Protein AF-A0A349N455-F1 (afdb_monomer)

Solvent-accessible surface area (backbone atoms only — not comparable to full-atom values): 5939 Å² total; per-residue (Å²): 130,74,66,62,64,54,50,51,54,54,50,53,56,48,50,54,51,51,51,52,51,53,47,55,51,51,54,50,49,24,54,52,52,55,61,55,52,51,80,78,44,56,84,70,57,32,60,52,49,52,60,65,59,69,62,80,74,88,54,63,56,21,50,53,38,30,53,54,30,50,76,68,69,48,55,69,70,54,16,36,51,51,9,32,50,51,37,50,54,51,52,51,50,52,58,50,47,35,67,74,68,71,51,90,76,135

Secondary structure (DSSP, 8-state):
-HHHHHHHHHHHHHHHHHHHHHHHHHHHHHHHHHHHHGGGPPTTHHHHHHHHTTS----HHHHHHHHHHHHTT--HHHHHHHHHHHHHHHHHHHHHHHHHHT----

Foldseek 3Di:
DPPVVVVVVVVVVVVVVVVVVVLVVLLVLLVVVLVVVLVVDDPPVNVVSCVLPPDPDPLPQLSVQLVVCVVVVHDSVVSSVRSNVRVVVVSVVVVVVCVVVVPPDD

Structure (mmCIF, N/CA/C/O backbone):
data_AF-A0A349N455-F1
#
_entry.id   AF-A0A349N455-F1
#
loop_
_atom_site.group_PDB
_atom_site.id
_atom_site.type_symbol
_atom_site.label_atom_id
_atom_site.label_alt_id
_atom_site.label_comp_id
_atom_site.label_asym_id
_atom_site.label_entity_id
_atom_site.label_seq_id
_atom_site.pdbx_PDB_ins_code
_atom_site.Cartn_x
_atom_site.Cartn_y
_atom_site.Cartn_z
_atom_site.occupancy
_atom_site.B_iso_or_equiv
_atom_site.auth_seq_id
_atom_site.auth_comp_id
_atom_site.auth_asym_id
_atom_site.auth_atom_id
_atom_site.pdbx_PDB_model_num
ATOM 1 N N . MET A 1 1 ? -30.637 31.320 29.346 1.00 54.16 1 MET A N 1
ATOM 2 C CA . MET A 1 1 ? -30.600 30.312 28.260 1.00 54.16 1 MET A CA 1
ATOM 3 C C . MET A 1 1 ? -29.392 30.436 27.313 1.00 54.16 1 MET A C 1
ATOM 5 O O . MET A 1 1 ? -29.195 29.550 26.498 1.00 54.16 1 MET A O 1
ATOM 9 N N . SER A 1 2 ? -28.518 31.443 27.444 1.00 56.41 2 SER A N 1
ATOM 10 C CA . SER A 1 2 ? -27.413 31.686 26.488 1.00 56.41 2 SER A CA 1
ATOM 11 C C . SER A 1 2 ? -26.097 30.931 26.772 1.00 56.41 2 SER A C 1
ATOM 13 O O . SER A 1 2 ? -25.199 30.927 25.937 1.00 56.41 2 SER A O 1
ATOM 15 N N . SER A 1 3 ? -25.961 30.295 27.943 1.00 57.66 3 SER A N 1
ATOM 16 C CA . SER A 1 3 ? -24.707 29.662 28.401 1.00 57.66 3 SER A CA 1
ATOM 17 C C . SER A 1 3 ? -24.532 28.204 27.929 1.00 57.66 3 SER A C 1
ATOM 19 O O . SER A 1 3 ? -23.414 27.779 27.637 1.00 57.66 3 SER A O 1
ATOM 21 N N . ILE A 1 4 ? -25.628 27.457 27.756 1.00 62.69 4 ILE A N 1
ATOM 22 C CA . ILE A 1 4 ? -25.605 26.046 27.320 1.00 62.69 4 ILE A CA 1
ATOM 23 C C . ILE A 1 4 ? -25.201 25.935 25.836 1.00 62.69 4 ILE A C 1
ATOM 25 O O . ILE A 1 4 ? -24.238 25.244 25.511 1.00 62.69 4 ILE A O 1
ATOM 29 N N . ALA A 1 5 ? -25.812 26.733 24.953 1.00 64.56 5 ALA A N 1
ATOM 30 C CA . ALA A 1 5 ? -25.502 26.748 23.515 1.00 64.56 5 ALA A CA 1
ATOM 31 C C . ALA A 1 5 ? -24.054 27.187 23.190 1.00 64.56 5 ALA A C 1
ATOM 33 O O . ALA A 1 5 ? -23.457 26.743 22.207 1.00 64.56 5 ALA A O 1
ATOM 34 N N . ALA A 1 6 ? -23.459 28.059 24.013 1.00 66.00 6 ALA A N 1
ATOM 35 C CA . ALA A 1 6 ? -22.058 28.466 23.868 1.00 66.00 6 ALA A CA 1
ATOM 36 C C . ALA A 1 6 ? -21.083 27.341 24.262 1.00 66.00 6 ALA A C 1
ATOM 38 O O . ALA A 1 6 ? -20.010 27.212 23.670 1.00 66.00 6 ALA A O 1
ATOM 39 N N . THR A 1 7 ? -21.473 26.510 25.232 1.00 67.19 7 THR A N 1
ATOM 40 C CA . THR A 1 7 ? -20.689 25.371 25.726 1.00 67.19 7 THR A CA 1
ATOM 41 C C . THR A 1 7 ? -20.716 24.212 24.721 1.00 67.19 7 THR A C 1
ATOM 43 O O . THR A 1 7 ? -19.662 23.669 24.389 1.00 67.19 7 THR A O 1
ATOM 46 N N . GLU A 1 8 ? -21.877 23.925 24.125 1.00 65.56 8 GLU A N 1
ATOM 47 C CA . GLU A 1 8 ? -22.038 22.934 23.047 1.00 65.56 8 GLU A CA 1
ATOM 48 C C . GLU A 1 8 ? -21.236 23.296 21.790 1.00 65.56 8 GLU A C 1
ATOM 50 O O . GLU A 1 8 ? -20.491 22.464 21.271 1.00 65.56 8 GLU A O 1
ATOM 55 N N . LYS A 1 9 ? -21.281 24.559 21.337 1.00 65.75 9 LYS A N 1
ATOM 56 C CA . LYS A 1 9 ? -20.455 25.018 20.203 1.00 65.75 9 LYS A CA 1
ATOM 57 C C . LYS A 1 9 ? -18.956 24.844 20.465 1.00 65.75 9 LYS A C 1
ATOM 59 O O . LYS A 1 9 ? -18.216 24.446 19.567 1.00 65.75 9 LYS A O 1
ATOM 64 N N . LYS A 1 10 ? -18.495 25.111 21.692 1.00 61.94 10 LYS A N 1
ATOM 65 C CA . LYS A 1 10 ? -17.081 24.958 22.078 1.00 61.94 10 LYS A CA 1
ATOM 66 C C . LYS A 1 10 ? -16.651 23.485 22.094 1.00 61.94 10 LYS A C 1
ATOM 68 O O . LYS A 1 10 ? -15.524 23.187 21.697 1.00 61.94 10 LYS A O 1
ATOM 73 N N . GLN A 1 11 ? -17.549 22.581 22.493 1.00 62.97 11 GLN A N 1
ATOM 74 C CA . GLN A 1 11 ? -17.323 21.134 22.488 1.00 62.97 11 GLN A CA 1
ATOM 75 C C . GLN A 1 11 ? -17.299 20.555 21.064 1.00 62.97 11 GLN A C 1
ATOM 77 O O . GLN A 1 11 ? -16.390 19.797 20.733 1.00 62.97 11 GLN A O 1
ATOM 82 N N . ILE A 1 12 ? -18.221 20.974 20.191 1.00 65.56 12 ILE A N 1
ATOM 83 C CA . ILE A 1 12 ? -18.271 20.555 18.779 1.00 65.56 12 ILE A CA 1
ATOM 84 C C . ILE A 1 12 ? -16.983 20.953 18.046 1.00 65.56 12 ILE A C 1
ATOM 86 O O . ILE A 1 12 ? -16.364 20.130 17.375 1.00 65.56 12 ILE A O 1
ATOM 90 N N . VAL A 1 13 ? -16.521 22.196 18.217 1.00 62.59 13 VAL A N 1
ATOM 91 C CA . VAL A 1 13 ? -15.284 22.677 17.575 1.00 62.59 13 VAL A CA 1
ATOM 92 C C . VAL A 1 13 ? -14.043 21.949 18.110 1.00 62.59 13 VAL A C 1
ATOM 94 O O . VAL A 1 13 ? -13.120 21.675 17.342 1.00 62.59 13 VAL A 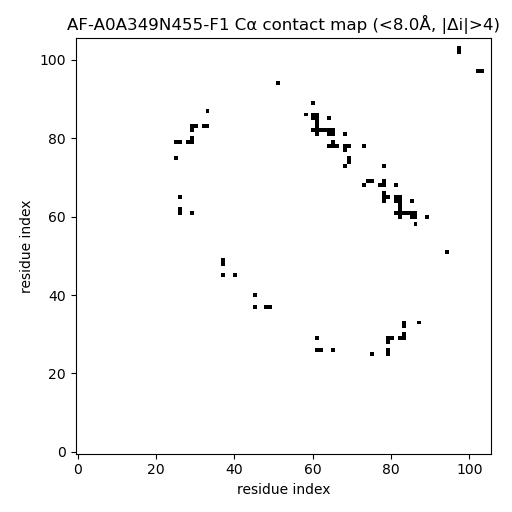O 1
ATOM 97 N N . LYS A 1 14 ? -14.009 21.599 19.405 1.00 57.69 14 LYS A N 1
ATOM 98 C CA . LYS A 1 14 ? -12.945 20.758 19.979 1.00 57.69 14 LYS A CA 1
ATOM 99 C C . LYS A 1 14 ? -12.945 19.349 19.382 1.00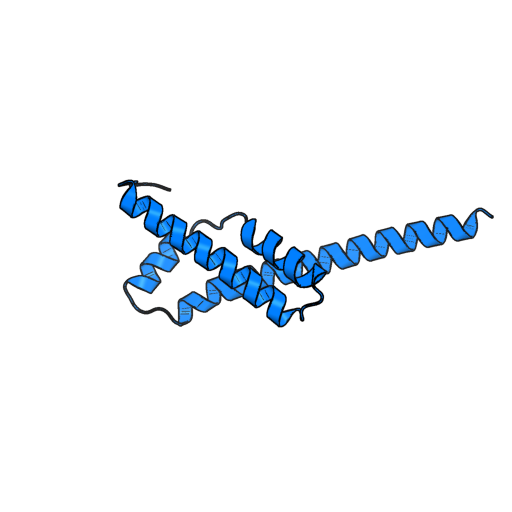 57.69 14 LYS A C 1
ATOM 101 O O . LYS A 1 14 ? -11.878 18.884 18.991 1.00 57.69 14 LYS A O 1
ATOM 106 N N . ASN A 1 15 ? -14.112 18.719 19.254 1.00 60.19 15 ASN A N 1
ATOM 107 C CA . ASN A 1 15 ? -14.237 17.390 18.654 1.00 60.19 15 ASN A CA 1
ATOM 108 C C . ASN A 1 15 ? -13.787 17.395 17.187 1.00 60.19 15 ASN A C 1
ATOM 110 O O . ASN A 1 15 ? -12.979 16.557 16.815 1.00 60.19 15 ASN A O 1
ATOM 114 N N . ILE A 1 16 ? -14.183 18.392 16.388 1.00 62.00 16 ILE A N 1
ATOM 115 C CA . ILE A 1 16 ? -13.735 18.529 14.988 1.00 62.00 16 ILE A CA 1
ATOM 116 C C . ILE A 1 16 ? -12.208 18.684 14.892 1.00 62.00 16 ILE A C 1
ATOM 118 O O . ILE A 1 16 ? -11.579 18.122 13.999 1.00 62.00 16 ILE A O 1
ATOM 122 N N . ARG A 1 17 ? -11.583 19.447 15.800 1.00 61.38 17 ARG A N 1
ATOM 123 C CA . ARG A 1 17 ? -10.117 19.607 15.827 1.00 61.38 17 ARG A CA 1
ATOM 124 C C . ARG A 1 17 ? -9.397 18.316 16.215 1.00 61.38 17 ARG A C 1
ATOM 126 O O . ARG A 1 17 ? -8.382 18.000 15.602 1.00 61.38 17 ARG A O 1
ATOM 133 N N . SER A 1 18 ? -9.925 17.588 17.197 1.00 62.38 18 SER A N 1
ATOM 134 C CA . SER A 1 18 ? -9.407 16.280 17.611 1.00 62.38 18 SER A CA 1
ATOM 135 C C . SER A 1 18 ? -9.502 15.263 16.475 1.00 62.38 18 SER A C 1
ATOM 137 O O . SER A 1 18 ? -8.524 14.593 16.164 1.00 62.38 18 SER A O 1
ATOM 139 N N . ASP A 1 19 ? -10.653 15.212 15.810 1.00 64.19 19 ASP A N 1
ATOM 140 C CA . ASP A 1 19 ? -10.940 14.293 14.708 1.00 64.19 19 ASP A CA 1
ATOM 141 C C . ASP A 1 19 ? -10.057 14.586 13.485 1.00 64.19 19 ASP A C 1
ATOM 143 O O . ASP A 1 19 ? -9.512 13.686 12.852 1.00 64.19 19 ASP A O 1
ATOM 147 N N . LYS A 1 20 ? -9.797 15.872 13.211 1.00 69.88 20 LYS A N 1
ATOM 148 C CA . LYS A 1 20 ? -8.861 16.293 12.161 1.00 69.88 20 LYS A CA 1
ATOM 149 C C . LYS A 1 20 ? -7.410 15.914 12.479 1.00 69.88 20 LYS A C 1
ATOM 151 O O . LYS A 1 20 ? -6.677 15.560 11.563 1.00 69.88 20 LYS A O 1
ATOM 156 N N . SER A 1 21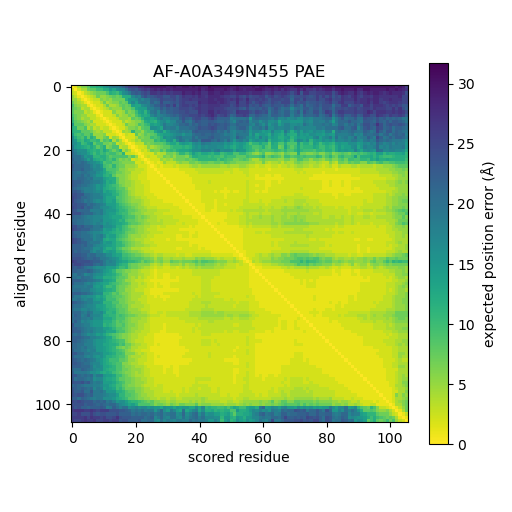 ? -6.991 15.997 13.743 1.00 71.44 21 SER A N 1
ATOM 157 C CA . SER A 1 21 ? -5.642 15.596 14.171 1.00 71.44 21 SER A CA 1
ATOM 158 C C . SER A 1 21 ? -5.441 14.089 14.038 1.00 71.44 21 SER A C 1
ATOM 160 O O . SER A 1 21 ? -4.466 13.659 13.429 1.00 71.44 21 SER A O 1
ATOM 162 N N . LEU A 1 22 ? -6.396 13.305 14.545 1.00 72.56 22 LEU A N 1
ATOM 163 C CA . LEU A 1 22 ? -6.387 11.846 14.451 1.00 72.56 22 LEU A CA 1
ATOM 164 C C . LEU A 1 22 ? -6.401 11.385 12.983 1.00 72.56 22 LEU A C 1
ATOM 166 O O . LEU A 1 22 ? -5.674 10.480 12.595 1.00 72.56 22 LEU A O 1
ATOM 170 N N . TYR A 1 23 ? -7.162 12.078 12.132 1.00 74.25 23 TYR A N 1
ATOM 171 C CA . TYR A 1 23 ? -7.171 11.862 10.685 1.00 74.25 23 TYR A CA 1
ATOM 172 C C . TYR A 1 23 ? -5.789 12.028 10.037 1.00 74.25 23 TYR A C 1
ATOM 174 O O . TYR A 1 23 ? -5.380 11.178 9.241 1.00 74.25 23 TYR A O 1
ATOM 182 N N . PHE A 1 24 ? -5.088 13.129 10.339 1.00 78.00 24 PHE A N 1
ATOM 183 C CA . PHE A 1 24 ? -3.770 13.383 9.753 1.00 78.00 24 PHE A CA 1
ATOM 184 C C . PHE A 1 24 ? -2.785 12.285 10.157 1.00 78.00 24 PHE A C 1
ATOM 186 O O . PHE A 1 24 ? -2.024 11.814 9.314 1.00 78.00 24 PHE A O 1
ATOM 193 N N . GLU A 1 25 ? -2.875 11.821 11.403 1.00 85.06 25 GLU A N 1
ATOM 194 C CA . GLU A 1 25 ? -2.074 10.715 11.918 1.00 85.06 25 GLU A CA 1
ATOM 195 C C . GLU A 1 25 ? -2.386 9.391 11.200 1.00 85.06 25 GLU A C 1
ATOM 197 O O . GLU A 1 25 ? -1.475 8.739 10.689 1.00 85.06 25 GLU A O 1
ATOM 202 N N . SER A 1 26 ? -3.662 9.014 11.052 1.00 89.38 26 SER A N 1
ATOM 203 C CA . SER A 1 26 ? -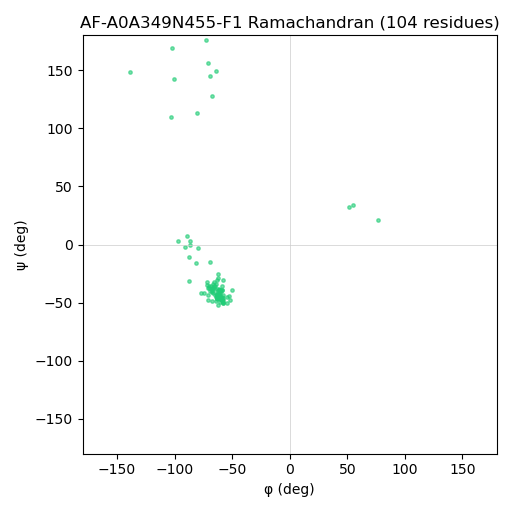4.034 7.767 10.370 1.00 89.38 26 SER A CA 1
ATOM 204 C C . SER A 1 26 ? -3.623 7.744 8.889 1.00 89.38 26 SER A C 1
ATOM 206 O O . SER A 1 26 ? -3.174 6.708 8.394 1.00 89.38 26 SER A O 1
ATOM 208 N N . LEU A 1 27 ? -3.729 8.864 8.161 1.00 92.31 27 LEU A N 1
ATOM 209 C CA . LEU A 1 27 ? -3.300 8.924 6.7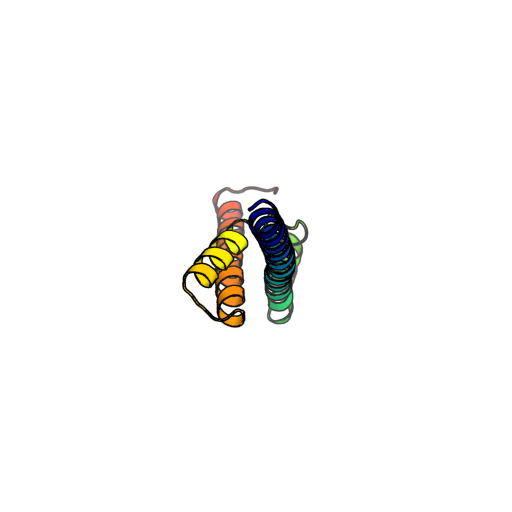55 1.00 92.31 27 LEU A CA 1
ATOM 210 C C . LEU A 1 27 ? -1.766 8.891 6.618 1.00 92.31 27 LEU A C 1
ATOM 212 O O . LEU A 1 27 ? -1.238 8.267 5.694 1.00 92.31 27 LEU A O 1
ATOM 216 N N . GLU A 1 28 ? -1.038 9.495 7.560 1.00 94.06 28 GLU A N 1
ATOM 217 C CA . GLU A 1 28 ? 0.420 9.369 7.639 1.00 94.06 28 GLU A CA 1
ATOM 218 C C . GLU A 1 28 ? 0.842 7.915 7.900 1.00 94.06 28 GLU A C 1
ATOM 220 O O . GLU A 1 28 ? 1.790 7.419 7.283 1.00 94.06 28 GLU A O 1
ATOM 225 N N . LEU A 1 29 ? 0.113 7.191 8.758 1.00 96.12 29 LEU A N 1
ATOM 226 C CA . LEU A 1 29 ? 0.343 5.764 8.983 1.00 96.12 29 LEU A CA 1
ATOM 227 C C . LEU A 1 29 ? 0.133 4.943 7.708 1.00 96.12 29 LEU A C 1
ATOM 229 O O . LEU A 1 29 ? 0.950 4.067 7.427 1.00 96.12 29 LEU A O 1
ATOM 233 N N . VAL A 1 30 ? -0.893 5.245 6.906 1.00 96.88 30 VAL A N 1
ATOM 234 C CA . VAL A 1 30 ? -1.103 4.592 5.601 1.00 96.88 30 VAL A CA 1
ATOM 235 C C . VAL A 1 30 ? 0.100 4.807 4.680 1.00 96.88 30 VAL A C 1
ATOM 237 O O . VAL A 1 30 ? 0.626 3.833 4.138 1.00 96.88 30 VAL A O 1
ATOM 240 N N . SER A 1 31 ? 0.586 6.048 4.560 1.00 95.25 31 SER A N 1
ATOM 241 C CA . SER A 1 31 ? 1.788 6.371 3.776 1.00 95.25 31 SER A CA 1
ATOM 242 C C . SER A 1 31 ? 3.014 5.586 4.263 1.00 95.25 31 SER A C 1
ATOM 244 O O . SER A 1 31 ? 3.701 4.927 3.482 1.00 95.25 31 SER A O 1
ATOM 246 N N . LYS A 1 32 ? 3.239 5.541 5.583 1.00 95.69 32 LYS A N 1
ATOM 247 C CA . LYS A 1 32 ? 4.320 4.746 6.188 1.00 95.69 32 LYS A CA 1
ATOM 248 C C . LYS A 1 32 ? 4.200 3.255 5.868 1.00 95.69 32 LYS A C 1
ATOM 250 O O . LYS A 1 32 ? 5.222 2.613 5.645 1.00 95.69 32 LYS A O 1
ATOM 255 N N . GLN A 1 33 ? 2.992 2.688 5.860 1.00 96.75 33 GLN A N 1
ATOM 256 C CA . GLN A 1 33 ? 2.795 1.275 5.515 1.00 96.75 33 GLN A CA 1
ATOM 257 C C . GLN A 1 33 ? 3.114 0.988 4.046 1.00 96.75 33 GLN A C 1
ATOM 259 O O . GLN A 1 33 ? 3.764 -0.016 3.773 1.00 96.75 33 GLN A O 1
ATOM 264 N N . ILE A 1 34 ? 2.750 1.887 3.125 1.00 96.50 34 ILE A N 1
ATOM 265 C CA . ILE A 1 34 ? 3.135 1.778 1.709 1.00 96.50 34 ILE A CA 1
ATOM 266 C C . ILE A 1 34 ? 4.662 1.734 1.586 1.00 96.50 34 ILE A C 1
ATOM 268 O O . ILE A 1 34 ? 5.206 0.809 0.992 1.00 96.50 34 ILE A O 1
ATOM 272 N N . ILE A 1 35 ? 5.373 2.669 2.223 1.00 95.56 35 ILE A N 1
ATOM 273 C CA . ILE A 1 35 ? 6.843 2.699 2.177 1.00 95.56 35 ILE A CA 1
ATOM 274 C C . ILE A 1 35 ? 7.463 1.457 2.831 1.00 95.56 35 ILE A C 1
ATOM 276 O O . ILE A 1 35 ? 8.475 0.952 2.352 1.00 95.56 35 ILE A O 1
ATOM 280 N N . LYS A 1 36 ? 6.853 0.902 3.886 1.00 96.25 36 LYS A N 1
ATOM 281 C CA . LYS A 1 36 ? 7.329 -0.348 4.501 1.00 96.25 36 LYS A CA 1
ATOM 282 C C . LYS A 1 36 ? 7.275 -1.543 3.549 1.00 96.25 36 LYS A C 1
ATOM 284 O O . LYS A 1 36 ? 8.110 -2.436 3.692 1.00 96.25 36 LYS A O 1
ATOM 289 N N . CYS A 1 37 ? 6.361 -1.566 2.574 1.00 94.31 37 CYS A N 1
ATOM 290 C CA . CYS A 1 37 ? 6.312 -2.634 1.571 1.00 94.31 37 CYS A CA 1
ATOM 291 C C . CYS A 1 37 ? 7.629 -2.758 0.797 1.00 94.31 37 CYS A C 1
ATOM 293 O O . CYS A 1 37 ? 8.022 -3.877 0.475 1.00 94.31 37 CYS A O 1
ATOM 295 N N . ARG A 1 38 ? 8.359 -1.649 0.605 1.00 95.06 38 ARG A N 1
ATOM 296 C CA . ARG A 1 38 ? 9.683 -1.615 -0.031 1.00 95.06 38 ARG A CA 1
ATOM 297 C C . ARG A 1 38 ? 10.663 -2.636 0.551 1.00 95.06 38 ARG A C 1
ATOM 299 O O . ARG A 1 38 ? 11.432 -3.238 -0.192 1.00 95.06 38 ARG A O 1
ATOM 306 N N . PHE A 1 39 ? 10.657 -2.839 1.871 1.00 95.62 39 PHE A N 1
ATOM 307 C CA . PHE A 1 39 ? 11.604 -3.744 2.536 1.00 95.62 39 PHE A CA 1
ATOM 308 C C . PHE A 1 39 ? 11.363 -5.224 2.216 1.00 95.62 39 PHE A C 1
ATOM 310 O O . PHE A 1 39 ? 12.259 -6.032 2.436 1.00 95.62 39 PHE A O 1
ATOM 317 N N . ASN A 1 40 ? 10.195 -5.564 1.665 1.00 95.94 40 ASN A N 1
ATOM 318 C CA . ASN A 1 40 ? 9.845 -6.922 1.248 1.00 95.94 40 ASN A CA 1
ATOM 319 C C . ASN A 1 40 ? 10.074 -7.166 -0.254 1.00 95.94 40 ASN A C 1
ATOM 321 O O . ASN A 1 40 ? 9.728 -8.233 -0.748 1.00 95.94 40 ASN A O 1
ATOM 325 N N . LEU A 1 41 ? 10.601 -6.182 -0.991 1.00 96.44 41 LEU A N 1
ATOM 326 C CA . LEU A 1 41 ? 10.849 -6.293 -2.430 1.00 96.44 41 LEU A CA 1
ATOM 327 C C . LEU A 1 41 ? 12.322 -6.577 -2.701 1.00 96.44 41 LEU A C 1
ATOM 329 O O . LEU A 1 41 ? 13.188 -5.994 -2.052 1.00 96.44 41 LEU A O 1
ATOM 333 N N . GLU A 1 42 ? 12.614 -7.407 -3.692 1.00 97.69 42 GLU A N 1
ATOM 334 C CA . GLU A 1 42 ? 13.962 -7.622 -4.231 1.00 97.69 42 GLU A CA 1
ATOM 335 C C . GLU A 1 42 ? 14.140 -6.864 -5.556 1.00 97.69 42 GLU A C 1
ATOM 337 O O . GLU A 1 42 ? 13.178 -6.322 -6.106 1.00 97.69 42 GLU A O 1
ATOM 342 N N . GLU A 1 43 ? 15.367 -6.772 -6.069 1.00 95.81 43 GLU A N 1
ATOM 343 C CA . GLU A 1 43 ? 15.592 -6.203 -7.404 1.00 95.81 43 GLU A CA 1
ATOM 344 C C . GLU A 1 43 ? 15.043 -7.137 -8.500 1.00 95.81 43 GLU A C 1
ATOM 346 O O . GLU A 1 43 ? 15.117 -8.356 -8.342 1.00 95.81 43 GLU A O 1
ATOM 351 N N . PRO A 1 44 ? 14.501 -6.605 -9.616 1.00 95.31 44 PRO A N 1
ATOM 352 C CA . PRO A 1 44 ? 14.396 -5.183 -9.982 1.00 95.31 44 PRO A CA 1
ATOM 353 C C . PRO A 1 44 ? 13.139 -4.474 -9.435 1.00 95.31 44 PRO A C 1
ATOM 355 O O . PRO A 1 44 ? 12.928 -3.289 -9.680 1.00 95.31 44 PRO A O 1
ATOM 358 N N . LEU A 1 45 ? 12.268 -5.174 -8.700 1.00 95.31 45 LEU A N 1
ATOM 359 C CA . LEU A 1 45 ? 11.001 -4.603 -8.222 1.00 95.31 45 LEU A CA 1
ATOM 360 C C . LEU A 1 45 ? 11.208 -3.482 -7.201 1.00 95.31 45 LEU A C 1
ATOM 362 O O . LEU A 1 45 ? 10.439 -2.524 -7.174 1.00 95.31 45 LEU A O 1
ATOM 366 N N . ARG A 1 46 ? 12.248 -3.578 -6.368 1.00 96.94 46 ARG A N 1
ATOM 367 C CA . ARG A 1 46 ? 12.588 -2.536 -5.395 1.00 96.94 46 ARG A CA 1
ATOM 368 C C . ARG A 1 46 ? 12.974 -1.221 -6.077 1.00 96.94 46 ARG A C 1
ATOM 370 O O . ARG A 1 46 ? 12.464 -0.179 -5.673 1.00 96.94 46 ARG A O 1
ATOM 377 N N . SER A 1 47 ? 13.816 -1.253 -7.108 1.00 96.06 47 SER A N 1
ATOM 378 C CA . SER A 1 47 ? 14.175 -0.043 -7.860 1.00 96.06 47 SER A CA 1
ATOM 379 C C . SER A 1 47 ? 12.998 0.536 -8.650 1.00 96.06 47 SER A C 1
ATOM 381 O O . SER A 1 47 ? 12.829 1.757 -8.663 1.00 96.06 47 SER A O 1
ATOM 383 N N . ALA A 1 48 ? 12.139 -0.308 -9.230 1.00 94.06 48 ALA A N 1
ATOM 384 C CA . ALA A 1 48 ? 10.895 0.138 -9.862 1.00 94.06 48 ALA A CA 1
ATOM 385 C C . ALA A 1 48 ? 9.950 0.818 -8.853 1.00 94.06 48 ALA A C 1
ATOM 387 O O . ALA A 1 48 ? 9.444 1.909 -9.115 1.00 94.06 48 ALA A O 1
ATOM 388 N N . PHE A 1 49 ? 9.774 0.225 -7.666 1.00 95.62 49 PHE A N 1
ATOM 389 C CA . PHE A 1 49 ? 9.008 0.820 -6.568 1.00 95.62 49 PHE A CA 1
ATOM 390 C C . PHE A 1 49 ? 9.585 2.179 -6.156 1.00 95.62 49 PHE A C 1
ATOM 392 O O . PHE A 1 49 ? 8.843 3.153 -6.039 1.00 95.62 49 PHE A O 1
ATOM 399 N N . ASP A 1 50 ? 10.905 2.265 -5.972 1.00 95.25 50 ASP A N 1
ATOM 400 C CA . ASP A 1 50 ? 11.576 3.512 -5.604 1.00 95.25 50 ASP A CA 1
ATOM 401 C C . ASP A 1 50 ? 11.378 4.592 -6.664 1.00 95.25 50 ASP A C 1
ATOM 403 O O . ASP A 1 50 ? 11.125 5.742 -6.318 1.00 95.25 50 ASP A O 1
ATOM 407 N N . HIS A 1 51 ? 11.469 4.242 -7.949 1.00 93.94 51 HIS A N 1
ATOM 408 C CA . HIS A 1 51 ? 11.198 5.174 -9.036 1.00 93.94 51 HIS A CA 1
ATOM 409 C C . HIS A 1 51 ? 9.747 5.670 -9.000 1.00 93.94 51 HIS A C 1
ATOM 411 O O . HIS A 1 51 ? 9.530 6.881 -8.961 1.00 93.94 51 HIS A O 1
ATOM 417 N N . HIS A 1 52 ? 8.780 4.750 -8.946 1.00 93.62 52 HIS A N 1
ATOM 418 C CA . HIS A 1 52 ? 7.347 5.060 -8.939 1.00 93.62 52 HIS A CA 1
ATOM 419 C C . HIS A 1 52 ? 6.957 5.976 -7.771 1.00 93.62 52 HIS A C 1
ATOM 421 O O . HIS A 1 52 ? 6.259 6.970 -7.950 1.00 93.62 52 HIS A O 1
ATOM 427 N N . PHE A 1 53 ? 7.473 5.701 -6.569 1.00 94.06 53 PHE A N 1
ATOM 428 C CA . PHE A 1 53 ? 7.147 6.461 -5.357 1.00 94.06 53 PHE A CA 1
ATOM 429 C C . PHE A 1 53 ? 8.059 7.674 -5.087 1.00 94.06 53 PHE A C 1
ATOM 431 O O . PHE A 1 53 ? 7.898 8.323 -4.051 1.00 94.06 53 PHE A O 1
ATOM 438 N N . LYS A 1 54 ? 8.972 8.056 -5.999 1.00 91.38 54 LYS A N 1
ATOM 439 C CA . LYS A 1 54 ? 9.735 9.324 -5.883 1.00 91.38 54 LYS A CA 1
ATOM 440 C C . LYS A 1 54 ? 8.822 10.548 -5.832 1.00 91.38 54 LYS A C 1
ATOM 442 O O . LYS A 1 54 ? 9.139 11.522 -5.149 1.00 91.38 54 LYS A O 1
ATOM 447 N N . LYS A 1 55 ? 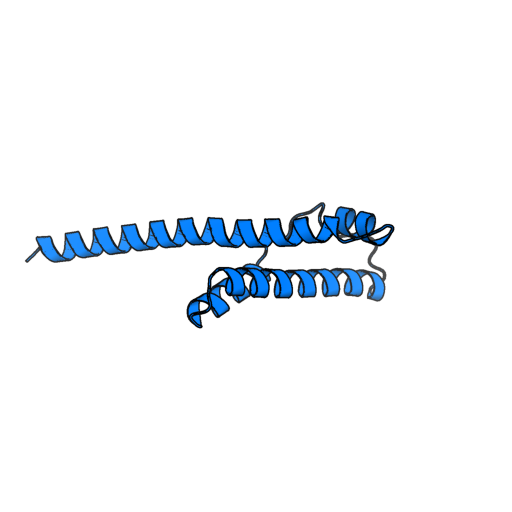7.710 10.514 -6.569 1.00 85.19 55 LYS A N 1
ATOM 448 C CA . LYS A 1 55 ? 6.673 11.548 -6.546 1.00 85.19 55 LYS A CA 1
ATOM 449 C C . LYS A 1 55 ? 5.491 11.031 -5.731 1.00 85.19 55 LYS A C 1
ATOM 451 O O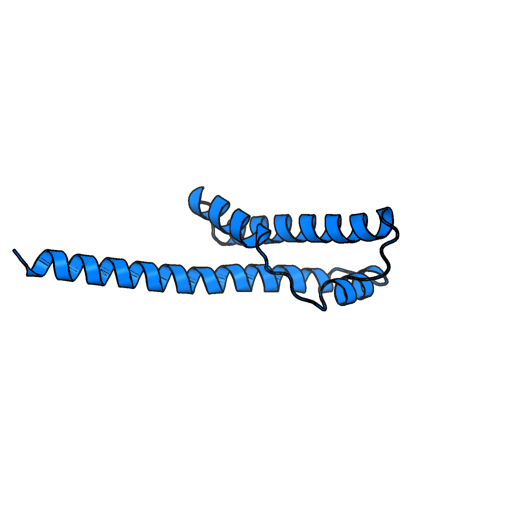 . LYS A 1 55 ? 4.760 10.148 -6.165 1.00 85.19 55 LYS A O 1
ATOM 456 N N . SER A 1 56 ? 5.285 11.598 -4.547 1.00 76.94 56 SER A N 1
ATOM 457 C CA . SER A 1 56 ? 4.146 11.222 -3.707 1.00 76.94 56 SER A CA 1
ATOM 458 C C . SER A 1 56 ? 2.821 11.651 -4.340 1.00 76.94 56 SER A C 1
ATOM 460 O O . SER A 1 56 ? 2.619 12.824 -4.662 1.00 76.94 56 SER A O 1
ATOM 462 N N . GLY A 1 57 ? 1.889 10.705 -4.462 1.00 86.56 57 GLY A N 1
ATOM 463 C CA . GLY A 1 57 ? 0.509 10.976 -4.855 1.00 86.56 57 GLY A CA 1
ATOM 464 C C . GLY A 1 57 ? -0.310 11.661 -3.753 1.00 86.56 57 GLY A C 1
ATOM 465 O O . GLY A 1 57 ? 0.128 11.841 -2.617 1.00 86.56 57 GLY A O 1
ATOM 466 N N . LYS A 1 58 ? -1.558 12.018 -4.078 1.00 92.00 58 LYS A N 1
ATOM 467 C CA . LYS A 1 58 ? -2.483 12.711 -3.156 1.00 92.00 58 LYS A CA 1
ATOM 468 C C . LYS A 1 58 ? -3.173 11.788 -2.137 1.00 92.00 58 LYS A C 1
ATOM 470 O O . LYS A 1 58 ? -3.953 12.283 -1.327 1.00 92.00 58 LYS A O 1
ATOM 475 N N . LEU A 1 59 ? -2.943 10.471 -2.204 1.00 95.19 59 LEU A N 1
ATOM 476 C CA . LEU A 1 59 ? -3.558 9.448 -1.339 1.00 95.19 59 LEU A CA 1
ATOM 477 C C . LEU A 1 59 ? -5.096 9.531 -1.271 1.00 95.19 59 LEU A C 1
ATOM 479 O O . LEU A 1 59 ? -5.708 9.252 -0.239 1.00 95.19 59 LEU A O 1
ATOM 483 N N . LEU A 1 60 ? -5.745 9.957 -2.361 1.00 96.62 60 LEU A N 1
ATOM 484 C CA . LEU A 1 60 ? -7.197 10.174 -2.380 1.00 96.62 60 LEU A CA 1
ATOM 485 C C . LEU A 1 60 ? -7.971 8.867 -2.189 1.00 96.62 60 LEU A C 1
ATOM 487 O O . LEU A 1 60 ? -9.013 8.862 -1.532 1.00 96.62 60 LEU A O 1
ATOM 491 N N . ARG A 1 61 ? -7.461 7.758 -2.736 1.00 97.81 61 ARG A N 1
ATOM 492 C CA . ARG A 1 61 ? -8.123 6.454 -2.641 1.00 97.81 61 ARG A CA 1
ATOM 493 C C . ARG A 1 61 ? -7.913 5.830 -1.265 1.00 97.81 61 ARG A C 1
ATOM 495 O O . ARG A 1 61 ? -8.887 5.371 -0.672 1.00 97.81 61 ARG A O 1
ATOM 502 N N . ALA A 1 62 ? -6.702 5.917 -0.713 1.00 97.56 62 ALA A N 1
ATOM 503 C CA . ALA A 1 62 ? -6.431 5.616 0.693 1.00 97.56 62 ALA A CA 1
ATOM 504 C C . ALA A 1 62 ? -7.373 6.384 1.629 1.00 97.56 62 ALA A C 1
ATOM 506 O O . ALA A 1 62 ? -7.974 5.788 2.517 1.00 97.56 62 ALA A O 1
ATOM 507 N N . ASN A 1 63 ? -7.540 7.691 1.418 1.00 96.00 63 ASN A N 1
ATOM 508 C CA . ASN A 1 63 ? -8.410 8.526 2.244 1.00 96.00 63 ASN A CA 1
ATOM 509 C C . ASN A 1 63 ? -9.870 8.051 2.202 1.00 96.00 63 ASN A C 1
ATOM 511 O O . ASN A 1 63 ? -10.483 7.837 3.249 1.00 96.00 63 ASN A O 1
ATOM 515 N N . LEU A 1 64 ? -10.410 7.822 1.001 1.00 96.81 64 LEU A N 1
ATOM 516 C CA . LEU A 1 64 ? -11.769 7.309 0.838 1.00 96.81 64 LEU A CA 1
ATOM 517 C C . LEU A 1 64 ? -11.958 5.965 1.555 1.00 96.81 64 LEU A C 1
ATOM 519 O O . LEU A 1 64 ? -12.918 5.801 2.307 1.00 96.81 64 LEU A O 1
ATOM 523 N N . ALA A 1 65 ? -11.029 5.028 1.359 1.00 97.81 65 ALA A N 1
ATOM 524 C CA . ALA A 1 65 ? -11.069 3.714 1.992 1.00 97.81 65 ALA A CA 1
ATOM 525 C C . ALA A 1 65 ? -10.965 3.803 3.523 1.00 97.81 65 ALA A C 1
ATOM 527 O O . ALA A 1 65 ? -11.740 3.156 4.227 1.00 97.81 65 ALA A O 1
ATOM 528 N N . LEU A 1 66 ? -10.076 4.657 4.041 1.00 96.62 66 LEU A N 1
ATOM 529 C CA . LEU A 1 66 ? -9.916 4.899 5.474 1.00 96.62 66 LEU A CA 1
ATOM 530 C C . LEU A 1 66 ? -11.236 5.385 6.086 1.00 96.62 66 LEU A C 1
ATOM 532 O O . LEU A 1 66 ? -11.735 4.788 7.039 1.00 96.62 66 LEU A O 1
ATOM 536 N N . ARG A 1 67 ? -11.865 6.394 5.476 1.00 94.75 67 ARG A N 1
ATOM 537 C CA . ARG A 1 67 ? -13.156 6.926 5.935 1.00 94.75 67 ARG A CA 1
ATOM 538 C C . ARG A 1 67 ? -14.278 5.897 5.859 1.00 94.75 67 ARG A C 1
ATOM 540 O O . ARG A 1 67 ? -15.060 5.787 6.798 1.00 94.75 67 ARG A O 1
ATOM 547 N N . ALA A 1 68 ? -14.350 5.134 4.770 1.00 97.12 68 ALA A N 1
ATOM 548 C CA . ALA A 1 68 ? -15.353 4.086 4.608 1.00 97.12 68 ALA A CA 1
ATOM 549 C C . ALA A 1 68 ? -15.212 2.998 5.687 1.00 97.12 68 ALA A C 1
ATOM 551 O O . ALA A 1 68 ? -16.204 2.591 6.293 1.00 97.12 68 ALA A O 1
ATOM 552 N N . SER A 1 69 ? -13.980 2.574 5.981 1.00 96.75 69 SER A N 1
ATOM 553 C CA . SER A 1 69 ? -13.709 1.589 7.033 1.00 96.75 69 SER A CA 1
ATOM 554 C C . SER A 1 69 ? -14.026 2.111 8.440 1.00 96.75 69 SER A C 1
ATOM 556 O O . SER A 1 69 ? -14.667 1.402 9.214 1.00 96.75 69 SER A O 1
ATOM 558 N N . GLN A 1 70 ? -13.684 3.366 8.751 1.00 94.19 70 GLN A N 1
ATOM 559 C CA . GLN A 1 70 ? -14.024 4.000 10.029 1.00 94.19 70 GLN A CA 1
ATOM 560 C C . GLN A 1 70 ? -15.540 4.125 10.212 1.00 94.19 70 GLN A C 1
ATOM 562 O O . GLN A 1 70 ? -16.070 3.749 11.254 1.00 94.19 70 GLN A O 1
ATOM 567 N N . ALA A 1 71 ? -16.252 4.590 9.180 1.00 94.88 71 ALA A N 1
ATOM 568 C CA . ALA A 1 71 ? -17.711 4.699 9.194 1.00 94.88 71 ALA A CA 1
ATOM 569 C C . ALA A 1 71 ? -18.407 3.337 9.360 1.00 94.88 71 ALA A C 1
ATOM 571 O O . ALA A 1 71 ? -19.518 3.269 9.876 1.00 94.88 71 ALA A O 1
ATOM 572 N N . SER A 1 72 ? -17.735 2.257 8.962 1.00 96.00 72 SER A N 1
ATOM 573 C CA . SER A 1 72 ? -18.210 0.881 9.123 1.00 96.00 72 SER A CA 1
ATOM 574 C C . SER A 1 72 ? -17.836 0.267 10.484 1.00 96.00 72 SER A C 1
ATOM 576 O O . SER A 1 72 ? -18.123 -0.903 10.722 1.00 96.00 72 SER A O 1
ATOM 578 N N . GLY A 1 73 ? -17.199 1.028 11.384 1.00 94.38 73 GLY A N 1
ATOM 579 C CA . GLY A 1 73 ? -16.863 0.588 12.742 1.00 94.38 73 GLY A CA 1
ATOM 580 C C . GLY A 1 73 ? -15.665 -0.361 12.832 1.00 94.38 73 GLY A C 1
ATOM 581 O O . GLY A 1 73 ? -15.541 -1.096 13.812 1.00 94.38 73 GLY 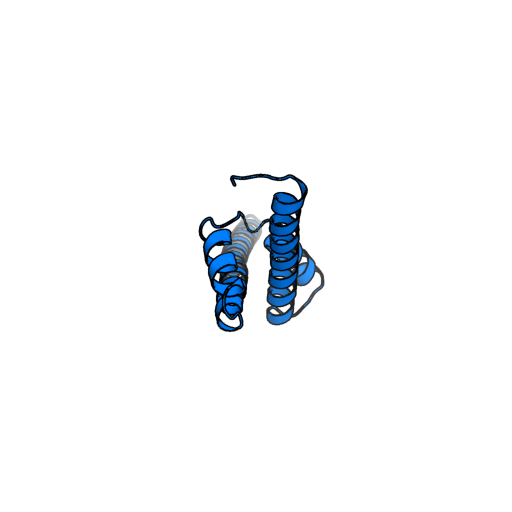A O 1
ATOM 582 N N . LEU A 1 74 ? -14.788 -0.385 11.823 1.00 96.38 74 LEU A N 1
ATOM 583 C CA . LEU A 1 74 ? -13.592 -1.229 11.848 1.00 96.38 74 LEU A CA 1
ATOM 584 C C . LEU A 1 74 ? -12.559 -0.700 12.853 1.00 96.38 74 LEU A C 1
ATOM 586 O O . LEU A 1 74 ? -12.489 0.491 13.152 1.00 96.38 74 LEU A O 1
ATOM 590 N N . THR A 1 75 ? -11.692 -1.596 13.332 1.00 96.44 75 THR A N 1
ATOM 591 C CA . THR A 1 75 ? -10.535 -1.198 14.145 1.00 96.44 75 THR A CA 1
ATOM 592 C C . THR A 1 75 ? -9.579 -0.331 13.330 1.00 96.44 75 THR A C 1
ATOM 594 O O . THR A 1 75 ? -9.437 -0.534 12.123 1.00 96.44 75 THR A O 1
ATOM 597 N N . GLU A 1 76 ? -8.869 0.595 13.978 1.00 94.25 76 GLU A N 1
ATOM 598 C CA . GLU A 1 76 ? -7.896 1.476 13.311 1.00 94.25 76 GLU A CA 1
ATOM 599 C C . GLU A 1 76 ? -6.880 0.681 12.480 1.00 94.25 76 GLU A C 1
ATOM 601 O O . GLU A 1 76 ? -6.632 0.988 11.316 1.00 94.25 76 GLU A O 1
ATOM 606 N N . TYR A 1 77 ? -6.365 -0.409 13.047 1.00 95.75 77 TYR A N 1
ATOM 607 C CA . TYR A 1 77 ? -5.469 -1.330 12.357 1.00 95.75 77 TYR A CA 1
ATOM 608 C C . TYR A 1 77 ? -6.047 -1.856 11.036 1.00 95.75 77 TYR A C 1
ATOM 610 O O . TYR A 1 77 ? -5.363 -1.877 10.011 1.00 95.75 77 TYR A O 1
ATOM 618 N N . SER A 1 78 ? -7.318 -2.264 11.053 1.00 97.31 78 SER A N 1
ATOM 619 C CA . SER A 1 78 ? -8.011 -2.749 9.858 1.00 97.31 78 SER A CA 1
ATOM 620 C C . SER A 1 78 ? -8.256 -1.615 8.868 1.00 97.31 78 SER A C 1
ATOM 622 O O . SER A 1 78 ? -8.069 -1.810 7.669 1.00 97.31 78 SER A O 1
ATOM 624 N N . CYS A 1 79 ? -8.613 -0.427 9.360 1.00 97.25 79 CYS A N 1
ATOM 625 C CA . CYS A 1 79 ? -8.817 0.762 8.537 1.00 97.25 79 CYS A CA 1
ATOM 626 C C . CYS A 1 79 ? -7.547 1.125 7.758 1.00 97.25 79 CYS A C 1
ATOM 628 O O . CYS A 1 79 ? -7.588 1.288 6.539 1.00 97.25 79 CYS A O 1
ATOM 630 N N . ILE A 1 80 ? -6.401 1.173 8.447 1.00 97.50 80 ILE A N 1
ATOM 631 C CA . ILE A 1 80 ? -5.096 1.450 7.835 1.00 97.50 80 ILE A CA 1
ATOM 632 C C . ILE A 1 80 ? -4.770 0.387 6.782 1.00 97.50 80 ILE A C 1
ATOM 634 O O . ILE A 1 80 ? -4.392 0.734 5.668 1.00 97.50 80 ILE A O 1
ATOM 638 N N . ARG A 1 81 ? -4.956 -0.904 7.088 1.00 97.44 81 ARG A N 1
ATOM 639 C CA . ARG A 1 81 ? -4.678 -1.993 6.135 1.00 97.44 81 ARG A CA 1
ATOM 640 C C . ARG A 1 81 ? -5.535 -1.922 4.876 1.00 97.44 81 ARG A C 1
ATOM 642 O O . ARG A 1 81 ? -5.000 -2.094 3.781 1.00 97.44 81 ARG A O 1
ATOM 649 N N . TRP A 1 82 ? -6.831 -1.652 5.013 1.00 98.06 82 TRP A N 1
ATOM 650 C CA . TRP A 1 82 ? -7.720 -1.479 3.864 1.00 98.06 82 TRP A CA 1
ATOM 651 C C . TRP A 1 82 ? -7.318 -0.273 3.022 1.00 98.06 82 TRP A C 1
ATOM 653 O O . TRP A 1 82 ? -7.166 -0.403 1.809 1.00 98.06 82 TRP A O 1
ATOM 663 N N . ALA A 1 83 ? -7.062 0.868 3.660 1.00 98.12 83 ALA A N 1
ATOM 664 C CA . ALA A 1 83 ? -6.615 2.074 2.975 1.00 98.12 83 ALA A CA 1
ATOM 665 C C . ALA A 1 83 ? -5.287 1.873 2.227 1.00 98.12 83 ALA A C 1
ATOM 667 O O . ALA A 1 83 ? -5.189 2.226 1.052 1.00 98.12 83 ALA A O 1
ATOM 668 N N . THR A 1 84 ? -4.294 1.246 2.868 1.00 97.81 84 THR A N 1
ATOM 669 C CA . THR A 1 84 ? -3.016 0.886 2.237 1.00 97.81 84 THR A CA 1
ATOM 670 C C . THR A 1 84 ? -3.223 -0.047 1.047 1.00 97.81 84 THR A C 1
ATOM 672 O O . THR A 1 84 ? -2.660 0.198 -0.014 1.00 97.81 84 THR A O 1
ATOM 675 N N . SER A 1 85 ? -4.047 -1.087 1.192 1.00 98.12 85 SER A N 1
ATOM 676 C CA . SER A 1 85 ? -4.282 -2.067 0.121 1.00 98.12 85 SER A CA 1
ATOM 677 C C . SER A 1 85 ? -4.929 -1.423 -1.104 1.00 98.12 85 SER A C 1
ATOM 679 O O . SER A 1 85 ? -4.495 -1.656 -2.229 1.00 98.12 85 SER A O 1
ATOM 681 N N . VAL A 1 86 ? -5.935 -0.571 -0.889 1.00 98.31 86 VAL A N 1
ATOM 682 C CA . VAL A 1 86 ? -6.630 0.146 -1.965 1.00 98.31 86 VAL A CA 1
ATOM 683 C C . VAL A 1 86 ? -5.681 1.085 -2.713 1.00 98.31 86 VAL A C 1
ATOM 685 O O . VAL A 1 86 ? -5.696 1.128 -3.942 1.00 98.31 86 VAL A O 1
ATOM 688 N N . GLU A 1 87 ? -4.836 1.825 -1.997 1.00 98.06 87 GLU A N 1
ATOM 689 C CA . GLU A 1 87 ? -3.875 2.731 -2.629 1.00 98.06 87 GLU A CA 1
ATOM 690 C C . GLU A 1 87 ? -2.760 1.969 -3.361 1.00 98.06 87 GLU A C 1
ATOM 692 O O . GLU A 1 87 ? -2.370 2.372 -4.453 1.00 98.06 87 GLU A O 1
ATOM 697 N N . LEU A 1 88 ? -2.286 0.838 -2.827 1.00 96.81 88 LEU A N 1
ATOM 698 C CA . LEU A 1 88 ? -1.328 -0.025 -3.526 1.00 96.81 88 LEU A CA 1
ATOM 699 C C . LEU A 1 88 ? -1.915 -0.602 -4.819 1.00 96.81 88 LEU A C 1
ATOM 701 O O . LEU A 1 88 ? -1.244 -0.564 -5.845 1.00 96.81 88 LEU A O 1
ATOM 705 N N . LEU A 1 89 ? -3.168 -1.075 -4.801 1.00 97.75 89 LEU A N 1
ATOM 706 C CA . LEU A 1 89 ? -3.855 -1.571 -6.003 1.00 97.75 89 LEU A CA 1
ATOM 707 C C . LEU A 1 89 ? -4.007 -0.482 -7.067 1.00 97.75 89 LEU A C 1
ATOM 709 O O . LEU A 1 89 ? -3.815 -0.742 -8.250 1.00 97.75 89 LEU A O 1
ATOM 713 N N . HIS A 1 90 ? -4.304 0.747 -6.648 1.00 97.19 90 HIS A N 1
ATOM 714 C CA . HIS A 1 90 ? -4.306 1.883 -7.558 1.00 97.19 90 HIS A CA 1
ATOM 715 C C . HIS A 1 90 ? -2.924 2.154 -8.160 1.00 97.19 90 HIS A C 1
ATOM 717 O O . HIS A 1 90 ? -2.818 2.362 -9.362 1.00 97.19 90 HIS A O 1
ATOM 723 N N . ASN A 1 91 ? -1.865 2.151 -7.350 1.00 95.75 91 ASN A N 1
ATOM 724 C CA . ASN A 1 91 ? -0.510 2.367 -7.857 1.00 95.75 91 ASN A CA 1
ATOM 725 C C . ASN A 1 91 ? -0.057 1.229 -8.787 1.00 95.75 91 ASN A C 1
ATOM 727 O O . ASN A 1 91 ? 0.644 1.486 -9.758 1.00 95.75 91 ASN A O 1
ATOM 731 N N . ALA A 1 92 ? -0.504 -0.005 -8.546 1.00 94.62 92 ALA A N 1
ATOM 732 C CA . ALA A 1 92 ? -0.274 -1.118 -9.460 1.00 94.62 92 ALA A CA 1
ATOM 733 C C . ALA A 1 92 ? -0.984 -0.911 -10.807 1.00 94.62 92 ALA A C 1
ATOM 735 O O . ALA A 1 92 ? -0.362 -1.120 -11.845 1.00 94.62 92 ALA A O 1
ATOM 736 N N . SER A 1 93 ? -2.247 -0.453 -10.802 1.00 95.56 93 SER A N 1
ATOM 737 C CA . SER A 1 93 ? -2.959 -0.141 -12.052 1.00 95.56 93 SER A CA 1
ATOM 738 C C . SER A 1 93 ? -2.231 0.943 -12.831 1.00 95.56 93 SER A C 1
ATOM 740 O O . SER A 1 93 ? -1.989 0.778 -14.012 1.00 95.56 93 SER A O 1
ATOM 742 N N . LEU A 1 94 ? -1.780 1.989 -12.137 1.00 93.88 94 LEU A N 1
ATOM 743 C CA . LEU A 1 94 ? -0.991 3.056 -12.725 1.00 93.88 94 LEU A CA 1
ATOM 744 C C . LEU A 1 94 ? 0.249 2.499 -13.447 1.00 93.88 94 LEU A C 1
ATOM 746 O O . LEU A 1 94 ? 0.488 2.870 -14.590 1.00 93.88 94 LEU A O 1
ATOM 750 N N . VAL A 1 95 ? 1.058 1.642 -12.825 1.00 91.94 95 VAL A N 1
ATOM 751 C CA . VAL A 1 95 ? 2.243 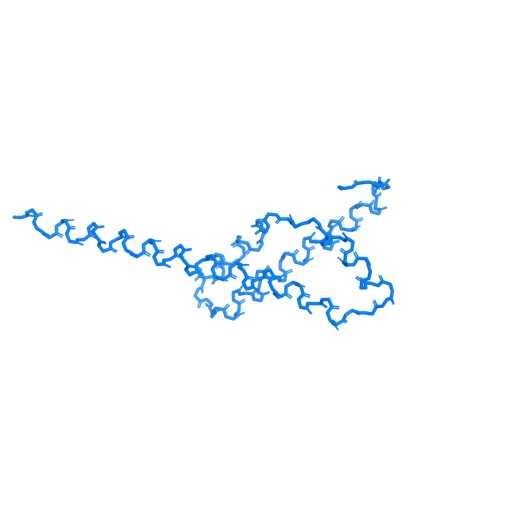1.066 -13.499 1.00 91.94 95 VAL A CA 1
ATOM 752 C C . VAL A 1 95 ? 1.851 0.239 -14.727 1.00 91.94 95 VAL A C 1
ATOM 754 O O . VAL A 1 95 ? 2.542 0.278 -15.739 1.00 91.94 95 VAL A O 1
ATOM 757 N N . HIS A 1 96 ? 0.754 -0.513 -14.646 1.00 91.44 96 HIS A N 1
ATOM 758 C CA . HIS A 1 96 ? 0.271 -1.306 -15.775 1.00 91.44 96 HIS A CA 1
ATOM 759 C C . HIS A 1 96 ? -0.231 -0.426 -16.927 1.00 91.44 96 HIS A C 1
ATOM 761 O O . HIS A 1 96 ? 0.060 -0.744 -18.076 1.00 91.44 96 HIS A O 1
ATOM 767 N N . ASP A 1 97 ? -0.926 0.671 -16.620 1.00 93.19 97 ASP A N 1
ATOM 768 C CA . ASP A 1 97 ? -1.428 1.630 -17.608 1.00 93.19 97 ASP A CA 1
ATOM 769 C C . ASP A 1 97 ? -0.260 2.219 -18.426 1.00 93.19 97 ASP A C 1
ATOM 771 O O . ASP A 1 97 ? -0.307 2.174 -19.649 1.00 93.19 97 ASP A O 1
ATOM 775 N N . ASP A 1 98 ? 0.845 2.629 -17.782 1.00 91.12 98 ASP A N 1
ATOM 776 C CA . ASP A 1 98 ? 2.020 3.190 -18.487 1.00 91.12 98 ASP A CA 1
ATOM 777 C C . ASP A 1 98 ? 2.629 2.209 -19.498 1.00 91.12 98 ASP A C 1
ATOM 779 O O . ASP A 1 98 ? 3.030 2.592 -20.594 1.00 91.12 98 ASP A O 1
ATOM 783 N N . VAL A 1 99 ? 2.697 0.924 -19.136 1.00 89.62 99 VAL A N 1
ATOM 784 C CA . VAL A 1 99 ? 3.227 -0.124 -20.022 1.00 89.62 99 VAL A CA 1
ATOM 785 C C . VAL A 1 99 ? 2.270 -0.399 -21.180 1.00 89.62 99 VAL A C 1
ATOM 787 O O . VAL A 1 99 ? 2.716 -0.678 -22.291 1.00 89.62 99 VAL A O 1
ATOM 790 N N . CYS A 1 100 ? 0.961 -0.364 -20.928 1.00 91.88 100 CYS A N 1
ATOM 791 C CA . CYS A 1 100 ? -0.051 -0.577 -21.958 1.00 91.88 100 CYS A CA 1
ATOM 792 C C . CYS A 1 100 ? -0.125 0.583 -22.957 1.00 91.88 100 CYS A C 1
ATOM 794 O O . CYS A 1 100 ? -0.344 0.327 -24.142 1.00 91.88 100 CYS A O 1
ATOM 796 N N . ASP A 1 101 ? 0.074 1.813 -22.487 1.00 91.88 101 ASP A N 1
ATOM 797 C CA . ASP A 1 101 ? -0.074 3.032 -23.284 1.00 91.88 101 ASP A CA 1
ATOM 798 C C . ASP A 1 101 ? 1.238 3.471 -23.974 1.00 91.88 101 ASP A C 1
ATOM 800 O O . ASP A 1 101 ? 1.229 4.421 -24.755 1.00 91.88 101 ASP A O 1
ATOM 804 N N . ASP A 1 102 ? 2.346 2.748 -23.745 1.00 82.50 102 ASP A N 1
ATOM 805 C CA . ASP A 1 102 ? 3.710 3.091 -24.197 1.00 82.50 102 ASP A CA 1
ATOM 806 C C . ASP A 1 102 ? 4.137 4.501 -23.727 1.00 82.50 102 ASP A C 1
ATOM 808 O O . ASP A 1 102 ? 4.849 5.244 -24.411 1.00 82.50 102 ASP A O 1
ATOM 812 N N . ASP A 1 103 ? 3.663 4.882 -22.535 1.00 76.12 103 ASP A N 1
ATOM 813 C CA . ASP A 1 103 ? 3.850 6.207 -21.954 1.00 76.12 103 ASP A CA 1
ATOM 814 C C . ASP A 1 103 ? 5.247 6.303 -21.321 1.00 76.12 103 ASP A C 1
ATOM 816 O O . ASP A 1 103 ? 5.578 5.637 -20.336 1.00 76.12 103 ASP A O 1
ATOM 820 N N . ALA A 1 104 ? 6.104 7.144 -21.903 1.00 67.94 104 ALA A N 1
ATOM 821 C CA . ALA A 1 104 ? 7.500 7.266 -21.483 1.00 67.94 104 ALA A CA 1
ATOM 822 C C . ALA A 1 104 ? 7.707 8.165 -20.247 1.00 67.94 104 ALA A C 1
ATOM 824 O O . ALA A 1 104 ? 8.782 8.120 -19.643 1.00 67.94 104 ALA A O 1
ATOM 825 N N . GLU A 1 105 ? 6.720 8.988 -19.868 1.00 66.94 105 GLU A N 1
ATOM 826 C CA . GLU A 1 105 ? 6.828 9.932 -18.748 1.00 66.94 105 GLU A CA 1
ATOM 827 C C . GLU A 1 105 ? 5.566 10.014 -17.877 1.00 66.94 105 GLU A C 1
ATOM 829 O O . GLU A 1 105 ? 4.441 9.921 -18.360 1.00 66.94 105 GLU A O 1
ATOM 834 N N . ARG A 1 106 ? 5.783 10.288 -16.580 1.00 63.19 106 ARG A N 1
ATOM 835 C CA . ARG A 1 106 ? 4.753 10.565 -15.568 1.00 63.19 106 ARG A CA 1
ATOM 836 C C . ARG A 1 106 ? 5.074 11.750 -14.663 1.00 63.19 106 ARG A C 1
ATOM 838 O O . ARG A 1 106 ? 6.231 11.872 -14.185 1.00 63.19 106 ARG A O 1
#

Mean predicted aligned error: 8.19 Å

Nearest PDB structures (foldseek):
  4llt-assembly1_B  TM=7.911E-01  e=7.262E-02  Roseobacter denitrificans OCh 114
  5zlf-assembly2_D  TM=8.524E-01  e=2.171E-01  Escherichia coli K-12

Sequence (106 aa):
MSSIAATEKKQIVKNIRSDKSLYFESLELVSKQIIKCRFNLEEPLRSAFDHHFKKSGKLLRANLALRASQASGLTEYSCIRWATSVELLHNASLVHDDVCDDDAER

pLDDT: mean 86.82, std 13.74, range [54.16, 98.31]

Radius of gyration: 18.98 Å; Cα contacts (8 Å, |Δi|>4): 53; chains: 1; bounding box: 46×39×53 Å